Protein AF-A0A2S6TGP7-F1 (afdb_monomer_lite)

Foldseek 3Di:
DPPPPPPDPPPPDPVVVVCVVPVVPPPPDQLVNVVVVCVVQQKQFDAFDDPDPVLVVVLCVVPVDPCLRRDSVSVRVSCVVVVCRCVDDGHTDIDHPD

Sequence (98 aa):
MMAEICNMKDFFSLSECRDLLFHVQEHRFMLPQIEAALKVLKLKFLGFEMRDKSTLRKFRKSHPSRRALTSLDLWHEFELKNPNTFRSMYQFWCKDVS

pLDDT: mean 77.96, std 18.62, range [40.03, 94.88]

Radius of gyration: 16.25 Å; chains: 1; bounding box: 38×38×27 Å

Secondary structure (DSSP, 8-state):
--SSGGGSTT---TTHHHHHHT-TT-----HHHHHHHHHHTTEEEEEE--S-HHHHHHHHHH---GGGGG-HHHHHHHHHH-TTTTSS---EEEEE--

Stru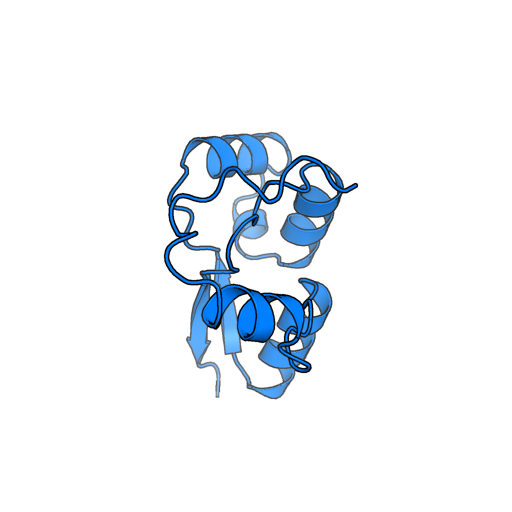cture (mmCIF, N/CA/C/O backbone):
data_AF-A0A2S6TGP7-F1
#
_entry.id   AF-A0A2S6TGP7-F1
#
loop_
_atom_site.group_PDB
_atom_site.id
_atom_site.type_symbol
_atom_site.label_atom_id
_atom_site.label_alt_id
_atom_site.label_comp_id
_atom_site.label_asym_id
_atom_site.label_entity_id
_atom_site.label_seq_id
_atom_site.pdbx_PDB_ins_code
_atom_site.Cartn_x
_atom_site.Cartn_y
_atom_site.Cartn_z
_atom_site.occupancy
_atom_site.B_iso_or_equiv
_atom_site.auth_seq_id
_atom_site.auth_comp_id
_atom_site.auth_asym_id
_atom_site.auth_atom_id
_atom_site.pdbx_PDB_model_num
ATOM 1 N N . MET A 1 1 ? 12.936 -20.289 -9.549 1.00 40.03 1 MET A N 1
ATOM 2 C CA . MET A 1 1 ? 12.600 -19.553 -8.311 1.00 40.03 1 MET A CA 1
ATOM 3 C C . MET A 1 1 ? 13.157 -20.313 -7.103 1.00 40.03 1 MET A C 1
ATOM 5 O O . MET A 1 1 ? 12.380 -20.828 -6.327 1.00 40.03 1 MET A O 1
ATOM 9 N N . MET A 1 2 ? 14.486 -20.466 -6.993 1.00 41.50 2 MET A N 1
ATOM 10 C CA . MET A 1 2 ? 15.174 -21.129 -5.855 1.00 41.50 2 MET A CA 1
ATOM 11 C C . MET A 1 2 ? 16.612 -20.599 -5.650 1.00 41.50 2 MET A C 1
ATOM 13 O O . MET A 1 2 ? 17.438 -21.267 -5.046 1.00 41.50 2 MET A O 1
ATOM 17 N N . ALA A 1 3 ? 16.949 -19.417 -6.182 1.00 45.22 3 ALA A N 1
ATOM 18 C CA . ALA A 1 3 ? 18.333 -18.916 -6.185 1.00 45.22 3 ALA A CA 1
ATOM 19 C C . ALA A 1 3 ? 18.538 -17.599 -5.413 1.00 45.22 3 ALA A C 1
ATOM 21 O O . ALA A 1 3 ? 19.672 -17.176 -5.236 1.00 45.22 3 ALA A O 1
ATOM 22 N N . GLU A 1 4 ? 17.477 -16.949 -4.927 1.00 48.31 4 GLU A N 1
ATOM 23 C CA . GLU A 1 4 ? 17.589 -15.629 -4.275 1.00 48.31 4 GLU A CA 1
ATOM 24 C C . GLU A 1 4 ? 17.380 -15.652 -2.754 1.00 48.31 4 GLU A C 1
ATOM 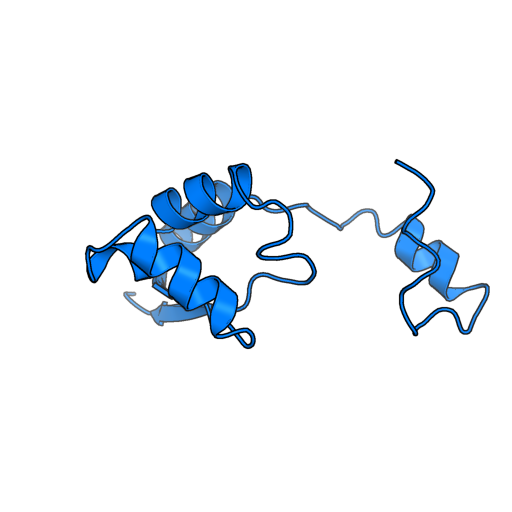26 O O . GLU A 1 4 ? 17.389 -14.600 -2.120 1.00 48.31 4 GLU A O 1
ATOM 31 N N . ILE A 1 5 ? 17.212 -16.829 -2.145 1.00 48.91 5 ILE A N 1
ATOM 32 C CA . ILE A 1 5 ? 16.919 -16.938 -0.704 1.00 48.91 5 ILE A CA 1
ATOM 33 C C . ILE A 1 5 ? 18.197 -16.783 0.144 1.00 48.91 5 ILE A C 1
ATOM 35 O O . ILE A 1 5 ? 18.138 -16.348 1.288 1.00 48.91 5 ILE A O 1
ATOM 39 N N . CYS A 1 6 ? 19.380 -17.032 -0.423 1.00 46.56 6 CYS A N 1
ATOM 40 C CA . CYS A 1 6 ? 20.640 -17.052 0.329 1.00 46.56 6 CYS A CA 1
ATOM 41 C C . CYS A 1 6 ? 21.269 -15.671 0.597 1.00 46.56 6 CYS A C 1
ATOM 43 O O . CYS A 1 6 ? 22.372 -15.617 1.129 1.00 46.56 6 CYS A O 1
ATOM 45 N N . ASN A 1 7 ? 20.623 -14.563 0.209 1.00 47.84 7 ASN A N 1
ATOM 46 C CA . ASN A 1 7 ? 21.247 -13.231 0.236 1.00 47.84 7 ASN A CA 1
ATOM 47 C C . ASN A 1 7 ? 20.648 -12.263 1.274 1.00 47.84 7 ASN A C 1
ATOM 49 O O . ASN A 1 7 ? 20.934 -11.064 1.245 1.00 47.84 7 ASN A O 1
ATOM 53 N N . MET A 1 8 ? 19.812 -12.758 2.190 1.00 51.69 8 MET A N 1
ATOM 54 C CA . MET A 1 8 ? 19.393 -11.993 3.365 1.00 51.69 8 MET A CA 1
ATOM 55 C C . MET A 1 8 ? 20.368 -12.254 4.513 1.00 51.69 8 MET A C 1
ATOM 57 O O . MET A 1 8 ? 20.688 -13.397 4.823 1.00 51.69 8 MET A O 1
ATOM 61 N N . LYS A 1 9 ? 20.852 -11.169 5.123 1.00 49.94 9 LYS A N 1
ATOM 62 C CA . LYS A 1 9 ? 21.893 -11.114 6.164 1.00 49.94 9 LYS A CA 1
ATOM 63 C C . LYS A 1 9 ? 21.559 -11.844 7.482 1.00 49.94 9 LYS A C 1
ATOM 65 O O . LYS A 1 9 ? 22.351 -11.747 8.411 1.00 49.94 9 LYS A O 1
ATOM 70 N N . ASP A 1 10 ? 20.463 -12.596 7.546 1.00 49.34 10 ASP A N 1
ATOM 71 C CA . ASP A 1 10 ? 19.905 -13.169 8.779 1.00 49.34 10 ASP A CA 1
ATOM 72 C C . ASP A 1 10 ? 19.968 -14.708 8.838 1.00 49.34 10 ASP A C 1
ATOM 74 O O . ASP A 1 10 ? 19.262 -15.342 9.613 1.00 49.34 10 ASP A O 1
ATOM 78 N N . PHE A 1 11 ? 20.832 -15.353 8.049 1.00 47.47 11 PHE A N 1
ATOM 79 C CA . PHE A 1 11 ? 21.052 -16.802 8.156 1.00 47.47 11 PHE A CA 1
ATOM 80 C C . PHE A 1 11 ? 22.054 -17.144 9.272 1.00 47.47 11 PHE A C 1
ATOM 82 O O . PHE A 1 11 ? 23.187 -17.544 9.012 1.00 47.47 11 PHE A O 1
ATOM 89 N N . PHE A 1 12 ? 21.634 -16.993 10.529 1.00 44.59 12 PHE A N 1
ATOM 90 C CA . PHE A 1 12 ? 22.397 -17.443 11.700 1.00 44.59 12 PHE A CA 1
ATOM 91 C C . PHE A 1 12 ? 21.538 -18.264 12.680 1.00 44.59 12 PHE A C 1
ATOM 93 O O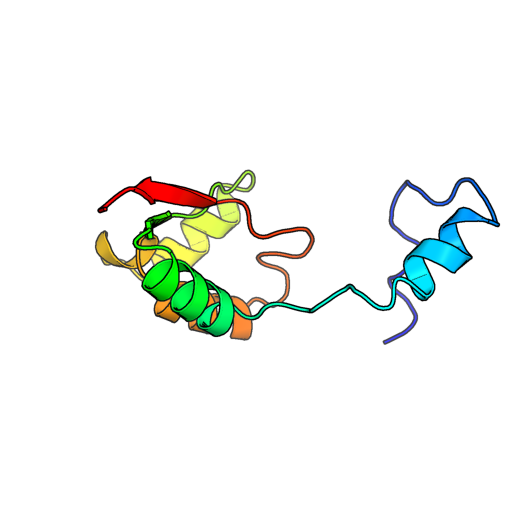 . PHE A 1 12 ? 21.471 -17.967 13.860 1.00 44.59 12 PHE A O 1
ATOM 100 N N . SER A 1 13 ? 20.908 -19.343 12.206 1.00 48.12 13 SER A N 1
ATOM 101 C CA . SER A 1 13 ? 20.815 -20.637 12.914 1.00 48.12 13 SER A CA 1
ATOM 102 C C . SER A 1 13 ? 19.970 -21.633 12.106 1.00 48.12 13 SER A C 1
ATOM 104 O O . SER A 1 13 ? 18.960 -21.286 11.496 1.00 48.12 13 SER A O 1
ATOM 106 N N . LEU A 1 14 ? 20.369 -22.907 12.098 1.00 52.19 14 LEU A N 1
ATOM 107 C CA . LEU A 1 14 ? 19.649 -23.994 11.414 1.00 52.19 14 LEU A CA 1
ATOM 108 C C . LEU A 1 14 ? 18.245 -24.275 11.995 1.00 52.19 14 LEU A C 1
ATOM 110 O O . LEU A 1 14 ? 17.482 -25.013 11.373 1.00 52.19 14 LEU A O 1
ATOM 114 N N . SER A 1 15 ? 17.879 -23.698 13.148 1.00 52.72 15 SER A N 1
ATOM 115 C CA . SER A 1 15 ? 16.536 -23.836 13.729 1.00 52.72 15 SER A CA 1
ATOM 116 C C . SER A 1 15 ? 15.548 -22.787 13.214 1.00 52.72 15 SER A C 1
ATOM 118 O O . SER A 1 15 ? 14.421 -23.146 12.887 1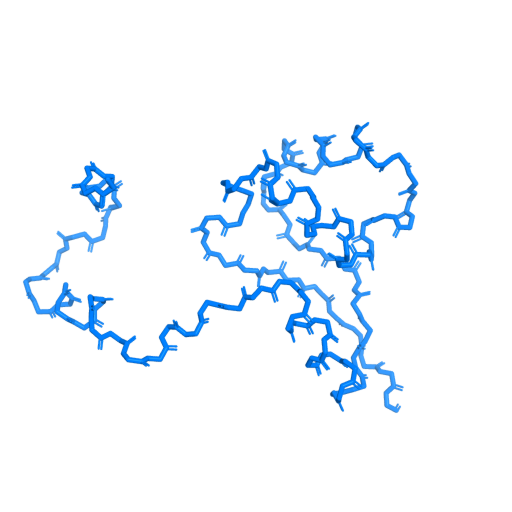.00 52.72 15 SER A O 1
ATOM 120 N N . GLU A 1 16 ? 15.960 -21.525 13.051 1.00 49.19 16 GLU A N 1
ATOM 121 C CA . GLU A 1 16 ? 15.070 -20.451 12.570 1.00 49.19 16 GLU A CA 1
ATOM 122 C C . GLU A 1 16 ? 14.714 -20.598 11.089 1.00 49.19 16 GLU A C 1
ATOM 124 O O . GLU A 1 16 ? 13.621 -20.225 10.671 1.00 49.19 16 GLU A O 1
ATOM 129 N N . CYS A 1 17 ? 15.579 -21.226 10.286 1.00 48.84 17 CYS A N 1
ATOM 130 C CA . CYS A 1 17 ? 15.266 -21.498 8.886 1.00 48.84 17 CYS A CA 1
ATOM 131 C C . CYS A 1 17 ? 14.070 -22.455 8.731 1.00 48.84 17 CYS A C 1
ATOM 133 O O . CYS A 1 17 ? 13.344 -22.373 7.743 1.00 48.84 17 CYS A O 1
ATOM 135 N N . ARG A 1 18 ? 13.831 -23.349 9.701 1.00 48.41 18 ARG A N 1
ATOM 136 C CA . ARG A 1 18 ? 12.669 -24.245 9.684 1.00 48.41 18 ARG A CA 1
ATOM 137 C C . ARG A 1 18 ? 11.386 -23.507 10.078 1.00 48.41 18 ARG A C 1
ATOM 139 O O . ARG A 1 18 ? 10.366 -23.743 9.444 1.00 48.41 18 ARG A O 1
ATOM 146 N N . ASP A 1 19 ? 11.436 -22.578 11.028 1.00 51.41 19 ASP A N 1
ATOM 147 C CA . ASP A 1 19 ? 10.270 -21.754 11.378 1.00 51.41 19 ASP A CA 1
ATOM 148 C C . ASP A 1 19 ? 9.948 -20.700 10.310 1.00 51.41 19 ASP A C 1
ATOM 150 O O . ASP A 1 19 ? 8.776 -20.419 10.078 1.00 51.41 19 ASP A O 1
ATOM 154 N N . LEU A 1 20 ? 10.949 -20.161 9.604 1.00 53.06 20 LEU A N 1
ATOM 155 C CA . LEU A 1 20 ? 10.746 -19.217 8.498 1.00 53.06 20 LEU A CA 1
ATOM 156 C C . LEU A 1 20 ? 10.164 -19.908 7.251 1.00 53.06 20 LEU A C 1
ATOM 158 O O . LEU A 1 20 ? 9.296 -19.362 6.578 1.00 53.06 20 LEU A O 1
ATOM 162 N N . LEU A 1 21 ? 10.624 -21.129 6.948 1.00 54.06 21 LEU A N 1
ATOM 163 C CA . LEU A 1 21 ? 10.132 -21.917 5.809 1.00 54.06 21 LEU A CA 1
ATOM 164 C C . LEU A 1 21 ? 8.758 -22.558 6.067 1.00 54.06 21 LEU A C 1
ATOM 166 O O . LEU A 1 21 ? 8.075 -22.919 5.110 1.00 54.06 21 LEU A O 1
ATOM 170 N N . PHE A 1 22 ? 8.350 -22.699 7.334 1.00 45.91 22 PHE A N 1
ATOM 171 C CA . PHE A 1 22 ? 7.099 -23.349 7.735 1.00 45.91 22 PHE A CA 1
ATOM 172 C C . PHE A 1 22 ? 6.232 -22.508 8.685 1.00 45.91 22 PHE A C 1
ATOM 174 O O . PHE A 1 22 ? 5.430 -23.072 9.434 1.00 45.91 22 PHE A O 1
ATOM 181 N N . HIS A 1 23 ? 6.297 -21.172 8.635 1.00 50.47 23 HIS A N 1
ATOM 182 C CA . HIS A 1 23 ? 5.239 -20.361 9.241 1.00 50.47 23 HIS A CA 1
ATOM 183 C C . HIS A 1 23 ? 3.970 -20.493 8.389 1.00 50.47 23 HIS A C 1
ATOM 185 O O . HIS A 1 23 ? 3.719 -19.735 7.455 1.00 50.47 23 HIS A O 1
ATOM 191 N N . VAL A 1 24 ? 3.143 -21.476 8.758 1.00 49.56 24 VAL A N 1
ATOM 192 C CA . VAL A 1 24 ? 1.798 -21.806 8.237 1.00 49.56 24 VAL A CA 1
ATOM 193 C C . VAL A 1 24 ? 0.828 -20.602 8.202 1.00 49.56 24 VAL A C 1
ATOM 195 O O . VAL A 1 24 ? -0.276 -20.711 7.677 1.00 49.56 24 VAL A O 1
ATOM 198 N N . GLN A 1 25 ? 1.241 -19.433 8.698 1.00 48.75 25 GLN A N 1
ATOM 199 C CA . GLN A 1 25 ? 0.475 -18.188 8.730 1.00 48.75 25 GLN A CA 1
ATOM 200 C C . GLN A 1 25 ? 1.101 -17.006 7.971 1.00 48.75 25 GLN A C 1
ATOM 202 O O . GLN A 1 25 ? 0.635 -15.880 8.146 1.00 48.75 25 GLN A O 1
ATOM 207 N N . GLU A 1 26 ? 2.081 -17.201 7.078 1.00 52.56 26 GLU A N 1
ATOM 208 C CA . GLU A 1 26 ? 2.375 -16.165 6.072 1.00 52.56 26 GLU A CA 1
ATOM 209 C C . GLU A 1 26 ? 1.228 -16.082 5.048 1.00 52.56 26 GLU A C 1
ATOM 211 O O . GLU A 1 26 ? 1.315 -16.525 3.900 1.00 52.56 26 GLU A O 1
ATOM 216 N N . HIS A 1 27 ? 0.106 -15.496 5.463 1.00 58.97 27 HIS A N 1
ATOM 217 C CA . HIS A 1 27 ? -0.909 -15.036 4.535 1.00 58.97 27 HIS A CA 1
ATOM 218 C C . HIS A 1 27 ? -0.293 -13.910 3.709 1.00 58.97 27 HIS A C 1
ATOM 220 O O . HIS A 1 27 ? -0.116 -12.788 4.184 1.00 58.97 27 HIS A O 1
ATOM 226 N N . ARG A 1 28 ? 0.047 -14.212 2.454 1.00 65.12 28 ARG A N 1
ATOM 227 C CA . ARG A 1 28 ? 0.398 -13.187 1.471 1.00 65.12 28 ARG A CA 1
ATOM 228 C C . ARG A 1 28 ? -0.840 -12.348 1.195 1.00 65.12 28 ARG A C 1
ATOM 230 O O . ARG A 1 28 ? -1.683 -12.724 0.384 1.00 65.12 28 ARG A O 1
ATOM 237 N N . PHE A 1 29 ? -0.952 -11.235 1.908 1.00 69.88 29 PHE A N 1
ATOM 238 C CA . PHE A 1 29 ? -1.972 -10.238 1.643 1.00 69.88 29 PHE A CA 1
ATOM 239 C C . PHE A 1 29 ? -1.680 -9.563 0.310 1.00 69.88 29 PHE A C 1
ATOM 241 O O . PHE A 1 29 ? -0.572 -9.091 0.077 1.00 69.88 29 PHE A O 1
ATOM 248 N N . MET A 1 30 ? -2.691 -9.479 -0.544 1.00 83.50 30 MET A N 1
ATOM 249 C CA . MET A 1 30 ? -2.690 -8.538 -1.654 1.00 83.50 30 MET A CA 1
ATOM 250 C C . MET A 1 30 ? -3.329 -7.221 -1.212 1.00 83.50 30 MET A C 1
ATOM 252 O O . MET A 1 30 ? -4.228 -7.201 -0.366 1.00 83.50 30 MET A O 1
ATOM 256 N N . LEU A 1 31 ? -2.932 -6.118 -1.842 1.00 90.06 31 LEU A N 1
ATOM 257 C CA . LEU A 1 31 ? -3.493 -4.790 -1.580 1.00 90.06 31 LEU A CA 1
ATOM 258 C C . LEU A 1 31 ? -5.040 -4.721 -1.601 1.00 90.06 31 LEU A C 1
ATOM 260 O O . LEU A 1 31 ? -5.590 -4.064 -0.715 1.00 90.06 31 LEU A O 1
ATOM 264 N N . PRO A 1 32 ? -5.768 -5.445 -2.480 1.00 89.75 32 PRO A N 1
ATOM 265 C CA . PRO A 1 32 ? -7.233 -5.515 -2.409 1.00 89.75 32 PRO A CA 1
ATOM 266 C C . PRO A 1 32 ? -7.778 -6.135 -1.110 1.00 89.75 32 PRO A C 1
ATOM 268 O O . PRO A 1 32 ? -8.818 -5.720 -0.605 1.00 89.75 32 PRO A O 1
ATOM 271 N N . GLN A 1 33 ? -7.076 -7.112 -0.525 1.00 89.62 33 GLN A N 1
ATOM 272 C CA . GLN A 1 33 ? -7.479 -7.720 0.750 1.00 89.62 33 GLN A CA 1
ATOM 273 C C . GLN A 1 33 ? -7.265 -6.749 1.916 1.00 89.62 33 GLN A C 1
ATOM 275 O O . GLN A 1 33 ? -8.096 -6.679 2.820 1.00 89.62 33 GLN A O 1
ATOM 280 N N . ILE A 1 34 ? -6.186 -5.958 1.869 1.00 91.31 34 ILE A N 1
ATOM 281 C CA . ILE A 1 34 ? -5.951 -4.869 2.827 1.00 91.31 34 ILE A CA 1
ATOM 282 C C . ILE A 1 34 ? -7.059 -3.821 2.701 1.00 91.31 34 ILE A C 1
ATOM 284 O O . ILE A 1 34 ? -7.604 -3.381 3.709 1.00 91.31 34 ILE A O 1
ATOM 288 N N . GLU A 1 35 ? -7.445 -3.456 1.478 1.00 92.69 35 GLU A N 1
ATOM 289 C CA . GLU A 1 35 ? -8.531 -2.503 1.245 1.00 92.69 35 GLU A CA 1
ATOM 290 C C . GLU A 1 35 ? -9.862 -2.986 1.851 1.00 92.69 35 GLU A C 1
ATOM 292 O O . GLU A 1 35 ? -10.548 -2.225 2.539 1.00 92.69 35 GLU A O 1
ATOM 297 N N . ALA A 1 36 ? -10.199 -4.266 1.663 1.00 91.94 36 ALA A N 1
ATOM 298 C CA . ALA A 1 36 ? -11.379 -4.881 2.265 1.00 91.94 36 ALA A CA 1
ATOM 299 C C . ALA A 1 36 ? -11.321 -4.875 3.804 1.00 91.94 36 ALA A C 1
ATOM 301 O O . ALA A 1 36 ? -12.302 -4.513 4.454 1.00 91.94 36 ALA A O 1
ATOM 302 N N . ALA A 1 37 ? -10.170 -5.211 4.393 1.00 91.69 37 ALA A N 1
ATOM 303 C CA . ALA A 1 37 ? -9.986 -5.193 5.843 1.00 91.69 37 ALA A CA 1
ATOM 304 C C . ALA A 1 37 ? -10.150 -3.780 6.429 1.00 91.69 37 ALA A C 1
ATOM 306 O O . ALA A 1 37 ? -10.848 -3.600 7.425 1.00 91.69 37 ALA A O 1
ATOM 307 N N . LEU A 1 38 ? -9.577 -2.760 5.781 1.00 93.00 38 LEU A N 1
ATOM 308 C CA . LEU A 1 38 ? -9.713 -1.365 6.210 1.00 93.00 38 LEU A CA 1
ATOM 309 C C . LEU A 1 38 ? -11.172 -0.890 6.182 1.00 93.00 38 LEU A C 1
ATOM 311 O O . LEU A 1 38 ? -11.595 -0.181 7.094 1.00 93.00 38 LEU A O 1
ATOM 315 N N . LYS A 1 39 ? -11.961 -1.320 5.185 1.00 92.12 39 LYS A N 1
ATOM 316 C CA . LYS A 1 39 ? -13.403 -1.023 5.108 1.00 92.12 39 LYS A CA 1
ATOM 317 C C . LYS A 1 39 ? -14.167 -1.614 6.297 1.00 92.12 39 LYS A C 1
ATOM 319 O O . LYS A 1 39 ? -14.965 -0.908 6.906 1.00 92.12 39 LYS A O 1
ATOM 324 N N . VAL A 1 40 ? -13.896 -2.873 6.653 1.00 94.44 40 VAL A N 1
ATOM 325 C CA . VAL A 1 40 ? -14.526 -3.545 7.809 1.00 94.44 40 VAL A CA 1
ATOM 326 C C . VAL A 1 40 ? -14.147 -2.862 9.125 1.00 94.44 40 VAL A C 1
ATOM 328 O O . VAL A 1 40 ? -15.002 -2.664 9.985 1.00 94.44 40 VAL A O 1
ATOM 331 N N . LEU A 1 41 ? -12.884 -2.455 9.261 1.00 93.00 41 LEU A N 1
ATOM 332 C CA . LEU A 1 41 ? -12.352 -1.807 10.461 1.00 93.00 41 LEU A CA 1
ATOM 333 C C . LEU A 1 41 ? -12.672 -0.306 10.558 1.00 93.00 41 LEU A C 1
ATOM 335 O O . LEU A 1 41 ? -12.224 0.330 11.505 1.00 93.00 41 LEU A O 1
ATOM 339 N N . LYS A 1 42 ? -13.413 0.270 9.597 1.00 93.00 42 LYS A N 1
ATOM 340 C CA . LYS A 1 42 ? -13.681 1.720 9.506 1.00 93.00 42 LYS A CA 1
ATOM 341 C C . LYS A 1 42 ? -12.399 2.562 9.565 1.00 93.00 42 LYS A C 1
ATOM 343 O O . LYS A 1 42 ? -12.322 3.590 10.232 1.00 93.00 42 LYS A O 1
ATOM 348 N N . LEU A 1 43 ? -11.383 2.134 8.821 1.00 94.25 43 LEU A N 1
ATOM 349 C CA . LEU A 1 43 ? -10.109 2.831 8.700 1.00 94.25 43 LEU A CA 1
ATOM 350 C C . LEU A 1 43 ? -9.970 3.456 7.313 1.00 94.25 43 LEU A C 1
ATOM 352 O O . LEU A 1 43 ? -10.179 2.816 6.283 1.00 94.25 43 LEU A O 1
ATOM 356 N N . LYS A 1 44 ? -9.547 4.719 7.275 1.00 93.56 44 LYS A N 1
ATOM 357 C CA . LYS A 1 44 ? -9.204 5.416 6.036 1.00 93.56 44 LYS A CA 1
ATOM 358 C C . LYS A 1 44 ? -7.709 5.321 5.770 1.00 93.56 44 LYS A C 1
ATOM 360 O O . LYS A 1 44 ? -6.905 5.828 6.548 1.00 93.56 44 LYS A O 1
ATOM 365 N N . PHE A 1 45 ? -7.341 4.748 4.631 1.00 94.88 45 PHE A N 1
ATOM 366 C CA . PHE A 1 45 ? -5.961 4.727 4.152 1.00 94.88 45 PHE A CA 1
ATOM 367 C C . PHE A 1 45 ? -5.447 6.143 3.827 1.00 94.88 45 PHE A C 1
ATOM 369 O O . PHE A 1 45 ? -6.129 6.923 3.156 1.00 94.88 45 PHE A O 1
ATOM 376 N N . LEU A 1 46 ? -4.238 6.475 4.290 1.00 93.25 46 LEU A N 1
ATOM 377 C CA . LEU A 1 46 ? -3.593 7.778 4.069 1.00 93.25 46 LEU A CA 1
ATOM 378 C C . LEU A 1 46 ? -2.372 7.713 3.139 1.00 93.25 46 LEU A C 1
ATOM 380 O O . LEU A 1 46 ? -1.931 8.752 2.647 1.00 93.25 46 LEU A O 1
ATOM 384 N N . GLY A 1 47 ? -1.838 6.521 2.882 1.00 93.12 47 GLY A N 1
ATOM 385 C CA . GLY A 1 47 ? -0.663 6.320 2.036 1.00 93.12 47 GLY A CA 1
ATOM 386 C C . GLY A 1 47 ? 0.387 5.418 2.677 1.00 93.12 47 GLY A C 1
ATOM 387 O O . GLY A 1 47 ? 0.418 5.236 3.896 1.00 93.12 47 GLY A O 1
ATOM 388 N N . PHE A 1 48 ? 1.270 4.878 1.837 1.00 93.75 48 PHE A N 1
ATOM 389 C CA . PHE A 1 48 ? 2.411 4.082 2.282 1.00 93.75 48 PHE A CA 1
ATOM 390 C C . PHE A 1 48 ? 3.516 4.944 2.889 1.00 93.75 48 PHE A C 1
ATOM 392 O O . PHE A 1 48 ? 3.866 6.009 2.373 1.00 93.75 48 PHE A O 1
ATOM 399 N N . GLU A 1 49 ? 4.117 4.422 3.950 1.00 90.88 49 GLU A N 1
ATOM 400 C CA . GLU A 1 49 ? 5.403 4.865 4.451 1.00 90.88 49 GLU A CA 1
ATOM 401 C C . GLU A 1 49 ? 6.512 4.211 3.621 1.00 90.88 49 GLU A C 1
ATOM 403 O O . GLU A 1 49 ? 6.824 3.029 3.753 1.00 90.88 49 GLU A O 1
ATOM 408 N N . MET A 1 50 ? 7.114 4.999 2.732 1.00 87.00 50 MET A N 1
ATOM 409 C CA . MET A 1 50 ? 8.158 4.522 1.829 1.00 87.00 50 MET A CA 1
ATOM 410 C C . MET A 1 50 ? 9.517 5.042 2.283 1.00 87.00 50 MET A C 1
ATOM 412 O O . MET A 1 50 ? 9.806 6.233 2.148 1.00 87.00 50 MET A O 1
ATOM 416 N N . ARG A 1 51 ? 10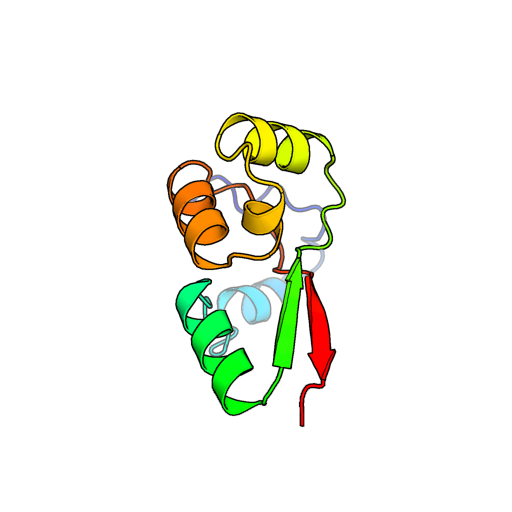.386 4.140 2.758 1.00 81.81 51 ARG A N 1
ATOM 417 C CA . ARG A 1 51 ? 11.793 4.478 3.047 1.00 81.81 51 ARG A CA 1
ATOM 418 C C . ARG A 1 51 ? 12.547 4.843 1.767 1.00 81.81 51 ARG A C 1
ATOM 420 O O . ARG A 1 51 ? 13.352 5.772 1.757 1.00 81.81 51 ARG A O 1
ATOM 427 N N . ASP A 1 52 ? 12.256 4.141 0.669 1.00 84.19 52 ASP A N 1
ATOM 428 C CA . ASP A 1 52 ? 12.850 4.422 -0.635 1.00 84.19 52 ASP A CA 1
ATOM 429 C C . ASP A 1 52 ? 12.096 5.532 -1.389 1.00 84.19 52 ASP A C 1
ATOM 431 O O . ASP A 1 52 ? 11.027 5.337 -1.977 1.00 84.19 52 ASP A O 1
ATOM 435 N N . LYS A 1 53 ? 12.723 6.710 -1.454 1.00 86.25 53 LYS A N 1
ATOM 436 C CA . LYS A 1 53 ? 12.223 7.862 -2.220 1.00 86.25 53 LYS A CA 1
ATOM 437 C C . LYS A 1 53 ? 12.199 7.609 -3.734 1.00 86.25 53 LYS A C 1
ATOM 439 O O . LYS A 1 53 ? 11.463 8.292 -4.451 1.00 86.25 53 LYS A O 1
ATOM 444 N N . SER A 1 54 ? 12.995 6.666 -4.246 1.00 89.38 54 SER A N 1
ATOM 445 C CA . SER A 1 54 ? 13.036 6.339 -5.675 1.00 89.38 54 SER A CA 1
ATOM 446 C C . SER A 1 54 ? 11.722 5.709 -6.135 1.00 89.38 54 SER A C 1
ATOM 448 O O . SER A 1 54 ? 11.172 6.106 -7.166 1.00 89.38 54 SER A O 1
ATOM 450 N N . THR A 1 55 ? 11.171 4.811 -5.322 1.00 89.38 55 THR A N 1
ATOM 451 C CA . THR A 1 55 ? 9.896 4.144 -5.579 1.00 89.38 55 THR A CA 1
ATOM 452 C C . THR A 1 55 ? 8.739 5.139 -5.577 1.00 89.38 55 THR A C 1
ATOM 454 O O . THR A 1 55 ? 7.947 5.162 -6.519 1.00 89.38 55 THR A O 1
ATOM 457 N N . LEU A 1 56 ? 8.709 6.066 -4.613 1.00 89.50 56 LEU A N 1
ATOM 458 C CA . LEU A 1 56 ? 7.704 7.133 -4.583 1.00 89.50 56 LEU A CA 1
ATOM 459 C C . LEU A 1 56 ? 7.764 8.027 -5.835 1.00 89.50 56 LEU A C 1
ATOM 461 O O . LEU A 1 56 ? 6.730 8.425 -6.373 1.00 89.50 56 LEU A O 1
ATOM 465 N N . ARG A 1 57 ? 8.969 8.335 -6.333 1.00 90.38 57 ARG A N 1
ATOM 466 C CA . ARG A 1 57 ? 9.151 9.108 -7.571 1.00 90.38 57 ARG A CA 1
ATOM 467 C C . ARG A 1 57 ? 8.656 8.342 -8.800 1.00 90.38 57 ARG A C 1
ATOM 469 O O . ARG A 1 57 ? 7.991 8.940 -9.642 1.00 90.38 57 ARG A O 1
ATOM 476 N N . LYS A 1 58 ? 8.957 7.043 -8.902 1.00 91.62 58 LYS A N 1
ATOM 477 C CA . LYS A 1 58 ? 8.466 6.178 -9.990 1.00 91.62 58 LYS A CA 1
ATOM 478 C C . LYS A 1 58 ? 6.939 6.115 -9.993 1.00 91.62 58 LYS A C 1
ATOM 480 O O . LYS A 1 58 ? 6.339 6.342 -11.038 1.00 91.62 58 LYS A O 1
ATOM 485 N N . PHE A 1 59 ? 6.334 5.919 -8.822 1.00 92.62 59 PHE A N 1
ATOM 486 C CA . PHE A 1 59 ? 4.883 5.902 -8.666 1.00 92.62 59 PHE A CA 1
ATOM 487 C C . PHE A 1 59 ? 4.241 7.226 -9.096 1.00 92.62 59 PHE A C 1
ATOM 489 O O . PHE A 1 59 ? 3.304 7.239 -9.884 1.00 92.62 59 PHE A O 1
ATOM 496 N N . ARG A 1 60 ? 4.776 8.368 -8.642 1.00 90.69 60 ARG A N 1
ATOM 497 C CA . ARG A 1 60 ? 4.267 9.693 -9.046 1.00 90.69 60 ARG A CA 1
ATOM 498 C C . ARG A 1 60 ? 4.418 9.964 -10.542 1.00 90.69 60 ARG A C 1
ATOM 500 O O . ARG A 1 60 ? 3.615 10.699 -11.104 1.00 90.69 60 ARG A O 1
ATOM 507 N N . LYS A 1 61 ? 5.440 9.392 -11.187 1.00 90.25 61 LYS A N 1
ATOM 508 C CA . LYS A 1 61 ? 5.635 9.517 -12.636 1.00 90.25 61 LYS A CA 1
ATOM 509 C C . LYS A 1 61 ? 4.581 8.725 -13.418 1.00 90.25 61 LYS A C 1
ATOM 511 O O . LYS A 1 61 ? 4.141 9.203 -14.456 1.00 90.25 61 LYS A O 1
ATOM 516 N N . SER A 1 62 ? 4.181 7.546 -12.935 1.00 90.00 62 SER A N 1
ATOM 517 C CA . SER A 1 62 ? 3.117 6.744 -13.559 1.00 90.00 62 SER A CA 1
ATOM 518 C C . SER A 1 62 ? 1.711 7.235 -13.204 1.00 90.00 62 SER A C 1
ATOM 520 O O . SER A 1 62 ? 0.803 7.116 -14.016 1.00 90.00 62 SER A O 1
ATOM 522 N N . HIS A 1 63 ? 1.536 7.816 -12.014 1.00 89.75 63 HIS A N 1
ATOM 523 C CA . HIS A 1 63 ? 0.257 8.297 -11.494 1.00 89.75 63 HIS A CA 1
ATOM 524 C C . HIS A 1 63 ? 0.403 9.740 -10.973 1.00 89.75 63 HIS A C 1
ATOM 526 O O . HIS A 1 63 ? 0.633 9.953 -9.779 1.00 89.75 63 HIS A O 1
ATOM 532 N N . PRO A 1 64 ? 0.275 10.758 -11.846 1.00 85.31 64 PRO A N 1
ATOM 533 C CA . PRO A 1 64 ? 0.561 12.153 -11.493 1.00 85.31 64 PRO A CA 1
ATOM 534 C C . PRO A 1 64 ? -0.482 12.785 -10.558 1.00 85.31 64 PRO A C 1
ATOM 536 O O . PRO A 1 64 ? -0.223 13.820 -9.943 1.00 85.31 64 PRO A O 1
ATOM 539 N N . SER A 1 65 ? -1.664 12.178 -10.421 1.00 89.50 65 SER A N 1
ATOM 540 C CA . SER A 1 65 ? -2.705 12.676 -9.521 1.00 89.50 65 SER A CA 1
ATOM 541 C C . SER A 1 65 ? -2.255 12.601 -8.063 1.00 89.50 65 SER A C 1
ATOM 543 O O . SER A 1 65 ? -1.867 11.546 -7.567 1.00 89.50 65 SER A O 1
ATOM 545 N N . ARG A 1 66 ? -2.398 13.701 -7.313 1.00 78.69 66 ARG A N 1
ATOM 546 C CA . ARG A 1 66 ? -2.081 13.726 -5.873 1.00 78.69 66 ARG A CA 1
ATOM 547 C C . ARG A 1 66 ? -2.922 12.726 -5.068 1.00 78.69 66 ARG A C 1
ATOM 549 O O . ARG A 1 66 ? -2.444 12.209 -4.063 1.00 78.69 66 ARG A O 1
ATOM 556 N N . ARG A 1 67 ? -4.142 12.425 -5.530 1.00 85.81 67 ARG A N 1
ATOM 557 C CA . ARG A 1 67 ? -5.032 11.422 -4.917 1.00 85.81 67 ARG A CA 1
ATOM 558 C C . ARG A 1 67 ? -4.582 9.983 -5.184 1.00 85.81 67 ARG A C 1
ATOM 560 O O . ARG A 1 67 ? -5.058 9.076 -4.511 1.00 85.81 67 ARG A O 1
ATOM 567 N N . ALA A 1 68 ? -3.649 9.764 -6.113 1.00 87.19 68 ALA A N 1
ATOM 568 C CA . ALA A 1 68 ? -3.150 8.427 -6.407 1.00 87.19 68 ALA A CA 1
ATOM 569 C C . ALA A 1 68 ? -2.378 7.816 -5.233 1.00 87.19 68 ALA A C 1
ATOM 571 O O . ALA A 1 68 ? -2.451 6.616 -5.012 1.00 87.19 68 ALA A O 1
ATOM 572 N N . LEU A 1 69 ? -1.698 8.642 -4.429 1.00 89.44 69 LEU A N 1
ATOM 573 C CA . LEU A 1 69 ? -0.948 8.167 -3.261 1.00 89.44 69 LEU A CA 1
ATOM 574 C C . LEU A 1 69 ? -1.842 7.523 -2.194 1.00 89.44 69 LEU A C 1
ATOM 576 O O . LEU A 1 69 ? -1.363 6.686 -1.434 1.00 89.44 69 LEU A O 1
ATOM 580 N N . THR A 1 70 ? -3.119 7.905 -2.158 1.00 92.44 70 THR A N 1
ATOM 581 C CA . THR A 1 70 ? -4.134 7.403 -1.224 1.00 92.44 70 THR A CA 1
ATOM 582 C C . THR A 1 70 ? -5.033 6.324 -1.837 1.00 92.44 70 THR A C 1
ATOM 584 O O . THR A 1 70 ? -6.035 5.968 -1.230 1.00 92.44 70 THR A O 1
ATOM 587 N N . SER A 1 71 ? -4.735 5.829 -3.041 1.00 93.62 71 SER A N 1
ATOM 588 C CA . SER A 1 71 ? -5.526 4.786 -3.705 1.00 93.62 71 SER A CA 1
ATOM 589 C C . SER A 1 71 ? -4.773 3.462 -3.671 1.00 93.62 71 SER A C 1
ATOM 591 O O . SER A 1 71 ? -3.726 3.331 -4.304 1.00 93.62 71 SER A O 1
ATOM 593 N N . LEU A 1 72 ? -5.305 2.485 -2.929 1.00 93.12 72 LEU A N 1
ATOM 594 C CA . LEU A 1 72 ? -4.729 1.140 -2.863 1.00 93.12 72 LEU A CA 1
ATOM 595 C C . LEU A 1 72 ? -4.783 0.425 -4.221 1.00 93.12 72 LEU A C 1
ATOM 597 O O . LEU A 1 72 ? -3.829 -0.270 -4.556 1.00 93.12 72 LEU A O 1
ATOM 601 N N . ASP A 1 73 ? -5.811 0.675 -5.036 1.00 92.12 73 ASP A N 1
ATOM 602 C CA . ASP A 1 73 ? -5.935 0.104 -6.385 1.00 92.12 73 ASP A CA 1
ATOM 603 C C . ASP A 1 73 ? -4.782 0.529 -7.300 1.00 92.12 73 ASP A C 1
ATOM 605 O O . ASP A 1 73 ? -4.139 -0.303 -7.937 1.00 92.12 73 ASP A O 1
ATOM 609 N N . LEU A 1 74 ? -4.439 1.821 -7.307 1.00 93.50 74 LEU A N 1
ATOM 610 C CA . LEU A 1 74 ? -3.329 2.326 -8.122 1.00 93.50 74 LEU A CA 1
ATOM 611 C C . LEU A 1 74 ? -1.971 1.818 -7.623 1.00 93.50 74 LEU A C 1
ATOM 613 O O . LEU A 1 74 ? -1.053 1.600 -8.418 1.00 93.50 74 LEU A O 1
ATOM 617 N N . TRP A 1 75 ? -1.830 1.609 -6.312 1.00 93.62 75 TRP A N 1
ATOM 618 C CA . TRP A 1 75 ? -0.662 0.932 -5.748 1.00 93.62 75 TRP A CA 1
ATOM 619 C C . TRP A 1 75 ? -0.597 -0.538 -6.155 1.00 93.62 75 TRP A C 1
ATOM 621 O O . TRP A 1 75 ? 0.497 -1.014 -6.452 1.00 93.62 75 TRP A O 1
ATOM 631 N N . HIS A 1 76 ? -1.735 -1.224 -6.249 1.00 93.12 76 HIS A N 1
ATOM 632 C CA . HIS A 1 76 ? -1.804 -2.604 -6.716 1.00 93.12 76 HIS A CA 1
ATOM 633 C C . HIS A 1 76 ? -1.400 -2.725 -8.184 1.00 93.12 76 HIS A C 1
ATOM 635 O O . HIS A 1 76 ? -0.518 -3.513 -8.518 1.00 93.12 76 HIS A O 1
ATOM 641 N N . GLU A 1 77 ? -1.934 -1.872 -9.057 1.00 92.44 77 GLU A N 1
ATOM 642 C CA . GLU A 1 77 ? -1.515 -1.825 -10.461 1.00 92.44 77 GLU A CA 1
ATOM 643 C C . GLU A 1 77 ? -0.017 -1.524 -10.620 1.00 92.44 77 GLU A C 1
ATOM 645 O O . GLU A 1 77 ? 0.657 -2.075 -11.498 1.00 92.44 77 GLU A O 1
ATOM 650 N N . PHE A 1 78 ? 0.521 -0.640 -9.777 1.00 92.94 78 PHE A N 1
ATOM 651 C CA . PHE A 1 78 ? 1.945 -0.324 -9.773 1.00 92.94 78 PHE A CA 1
ATOM 652 C C . PHE A 1 78 ? 2.796 -1.508 -9.303 1.00 92.94 78 PHE A C 1
ATOM 654 O O . PHE A 1 78 ? 3.828 -1.788 -9.917 1.00 92.94 78 PHE A O 1
ATOM 661 N N . GLU A 1 79 ? 2.369 -2.200 -8.247 1.00 91.69 79 GLU A N 1
ATOM 662 C CA . GLU A 1 79 ? 3.030 -3.379 -7.687 1.00 91.69 79 GLU A CA 1
ATOM 663 C C . GLU A 1 79 ? 3.068 -4.538 -8.687 1.00 91.69 79 GLU A C 1
ATOM 665 O O . GLU A 1 79 ? 4.125 -5.136 -8.869 1.00 91.69 79 GLU A O 1
ATOM 670 N N . LEU A 1 80 ? 1.979 -4.790 -9.422 1.00 90.25 80 LEU A N 1
ATOM 671 C CA . LEU A 1 80 ? 1.945 -5.814 -10.475 1.00 90.25 80 LEU A CA 1
ATOM 672 C C . LEU A 1 80 ? 3.020 -5.581 -11.551 1.00 90.25 80 LEU A C 1
ATOM 674 O O . LEU A 1 80 ? 3.591 -6.531 -12.083 1.00 90.25 80 LEU A O 1
ATOM 678 N N . LYS A 1 81 ? 3.333 -4.314 -11.853 1.00 91.50 81 LYS A N 1
ATOM 679 C CA . LYS A 1 81 ? 4.392 -3.924 -12.805 1.00 91.50 81 LYS A CA 1
ATOM 680 C C . LYS A 1 81 ? 5.780 -3.836 -12.161 1.00 91.50 81 LYS A C 1
ATOM 682 O O . LYS A 1 81 ? 6.787 -3.831 -12.863 1.00 91.50 81 LYS A O 1
ATOM 687 N N . ASN A 1 82 ? 5.843 -3.730 -10.837 1.00 89.19 82 ASN A N 1
ATOM 688 C CA . ASN A 1 82 ? 7.060 -3.551 -10.053 1.00 89.19 82 ASN A CA 1
ATOM 689 C C . ASN A 1 82 ? 7.002 -4.489 -8.832 1.00 89.19 82 ASN A C 1
ATOM 691 O O . ASN A 1 82 ? 6.848 -4.007 -7.707 1.00 89.19 82 ASN A O 1
ATOM 695 N N . PRO A 1 83 ? 7.153 -5.815 -9.012 1.00 85.69 83 PRO A N 1
ATOM 696 C CA . PRO A 1 83 ? 6.933 -6.800 -7.943 1.00 85.69 83 PRO A CA 1
ATOM 697 C C . PRO A 1 83 ? 7.883 -6.626 -6.747 1.00 85.69 83 PRO A C 1
ATOM 699 O O . PRO A 1 83 ? 7.622 -7.097 -5.648 1.00 85.69 83 PRO A O 1
ATOM 702 N N . ASN A 1 84 ? 8.978 -5.888 -6.940 1.00 84.44 84 ASN A N 1
ATOM 703 C CA . ASN A 1 84 ? 9.944 -5.562 -5.899 1.00 84.44 84 ASN A CA 1
ATOM 704 C C . ASN A 1 84 ? 9.598 -4.294 -5.085 1.00 84.44 84 ASN A C 1
ATOM 706 O O . ASN A 1 84 ? 10.424 -3.839 -4.295 1.00 84.44 84 ASN A O 1
ATOM 710 N N . THR A 1 85 ? 8.418 -3.698 -5.278 1.00 86.31 85 THR A N 1
ATOM 711 C CA . THR A 1 85 ? 8.005 -2.454 -4.594 1.00 86.31 85 THR A CA 1
ATOM 712 C C . THR A 1 85 ? 7.897 -2.644 -3.082 1.00 86.31 85 THR A C 1
ATOM 714 O O . THR A 1 85 ? 8.388 -1.810 -2.324 1.00 86.31 85 THR A O 1
ATOM 717 N N . PHE A 1 86 ? 7.312 -3.761 -2.648 1.00 84.44 86 PHE A N 1
ATOM 718 C CA . PHE A 1 86 ? 7.067 -4.079 -1.241 1.00 84.44 86 PHE A CA 1
ATOM 719 C C . PHE A 1 86 ? 7.733 -5.409 -0.851 1.00 84.44 86 PHE A C 1
ATOM 721 O O . PHE A 1 86 ? 7.107 -6.259 -0.233 1.00 84.44 86 PHE A O 1
ATOM 728 N N . ARG A 1 87 ? 9.017 -5.611 -1.209 1.00 73.50 87 ARG A N 1
ATOM 729 C CA . ARG A 1 87 ? 9.751 -6.879 -0.945 1.00 73.50 87 ARG A CA 1
ATOM 730 C C . ARG A 1 87 ? 9.779 -7.314 0.522 1.00 73.50 87 ARG A C 1
ATOM 732 O O . ARG A 1 87 ? 10.090 -8.469 0.782 1.00 73.50 87 ARG A O 1
ATOM 739 N N . SER A 1 88 ? 9.555 -6.394 1.455 1.00 74.81 88 SER A N 1
ATOM 740 C CA . SER A 1 88 ? 9.484 -6.693 2.883 1.00 74.81 88 SER A CA 1
ATOM 741 C C . SER A 1 88 ? 8.033 -6.723 3.361 1.00 74.81 88 SER A C 1
ATOM 743 O O . SER A 1 88 ? 7.408 -7.774 3.373 1.00 74.81 88 SER A O 1
ATOM 745 N N . MET A 1 89 ? 7.496 -5.568 3.751 1.00 82.62 89 MET A N 1
ATOM 746 C CA . MET A 1 89 ? 6.173 -5.426 4.353 1.00 82.62 89 MET A CA 1
ATOM 747 C C . MET A 1 89 ? 5.484 -4.150 3.883 1.00 82.62 89 MET A C 1
ATOM 749 O O . MET A 1 89 ? 6.132 -3.120 3.663 1.00 82.62 89 MET A O 1
ATOM 753 N N . TYR A 1 90 ? 4.155 -4.195 3.836 1.00 89.44 90 TYR A N 1
ATOM 754 C CA . TYR A 1 90 ? 3.317 -3.011 3.696 1.00 89.44 90 TYR A CA 1
ATOM 755 C C . TYR A 1 90 ? 3.356 -2.181 4.987 1.00 89.44 90 TYR A C 1
ATOM 757 O O . TYR A 1 90 ? 2.760 -2.551 5.993 1.00 89.44 90 TYR A O 1
ATOM 765 N N . GLN A 1 91 ? 4.045 -1.041 4.955 1.00 90.38 91 GLN A N 1
ATOM 766 C CA . GLN A 1 91 ? 4.028 -0.037 6.025 1.00 90.38 91 GLN A CA 1
ATOM 767 C C . GLN A 1 91 ? 3.195 1.152 5.554 1.00 90.38 91 GLN A C 1
ATOM 769 O O . GLN A 1 91 ? 3.521 1.763 4.538 1.00 90.38 91 GLN A O 1
A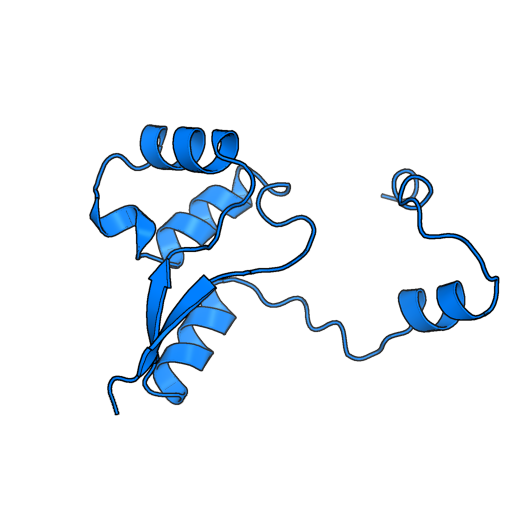TOM 774 N N . PHE A 1 92 ? 2.102 1.471 6.243 1.00 93.94 92 PHE A N 1
ATOM 775 C CA . PHE A 1 92 ? 1.204 2.547 5.830 1.00 93.94 92 PHE A CA 1
ATOM 776 C C . PHE A 1 92 ? 0.500 3.215 7.001 1.00 93.94 92 PHE A C 1
ATOM 778 O O . PHE A 1 92 ? 0.346 2.646 8.078 1.00 93.94 92 PHE A O 1
ATOM 785 N N . TRP A 1 93 ? 0.019 4.426 6.741 1.00 93.88 93 TRP A N 1
ATOM 786 C CA . TRP A 1 93 ? -0.754 5.202 7.695 1.00 93.88 93 TRP A CA 1
ATOM 787 C C . TRP A 1 93 ? -2.244 5.046 7.420 1.00 93.88 93 TRP A C 1
ATOM 789 O O . TRP A 1 93 ? -2.698 5.096 6.271 1.00 93.88 93 TRP A O 1
ATOM 799 N N . CYS A 1 94 ? -3.016 4.901 8.490 1.00 94.44 94 CYS A N 1
ATOM 800 C CA . CYS A 1 94 ? -4.468 4.946 8.450 1.00 94.44 94 CYS A CA 1
ATOM 801 C C . CYS A 1 94 ? -4.995 5.956 9.471 1.00 94.44 94 CYS A C 1
ATOM 803 O O . CYS A 1 94 ? -4.302 6.337 10.414 1.00 94.44 94 CYS A O 1
ATOM 805 N N . LYS A 1 95 ? -6.221 6.422 9.246 1.00 93.31 95 LYS A N 1
ATOM 806 C CA . LYS A 1 95 ? -6.965 7.254 10.186 1.00 93.31 95 LYS A CA 1
ATOM 807 C C . LYS A 1 95 ? -8.245 6.533 10.567 1.00 93.31 95 LYS A C 1
ATOM 809 O O . LYS A 1 95 ? -8.945 6.053 9.676 1.00 93.31 95 LYS A O 1
ATOM 814 N N . ASP A 1 96 ? -8.559 6.526 11.854 1.00 91.81 96 ASP A N 1
ATOM 815 C CA . ASP A 1 96 ? -9.872 6.108 12.324 1.00 91.81 96 ASP A CA 1
ATOM 816 C C . ASP A 1 96 ? -10.960 7.047 11.782 1.00 91.81 96 ASP A C 1
ATOM 818 O O . ASP A 1 96 ? -10.817 8.277 11.806 1.00 91.81 96 ASP A O 1
ATOM 822 N N . VAL A 1 97 ? -12.005 6.455 11.212 1.00 89.44 97 VAL A N 1
ATOM 823 C CA . VAL A 1 97 ? -13.201 7.162 10.736 1.00 89.44 97 VAL A CA 1
ATOM 824 C C . VAL A 1 97 ? -14.479 6.626 11.387 1.00 89.44 97 VAL A C 1
ATOM 826 O O . VAL A 1 97 ? -15.566 6.856 10.854 1.00 89.44 97 VAL A O 1
ATOM 829 N N . SER A 1 98 ? -14.334 5.905 12.503 1.00 72.69 98 SER A N 1
ATOM 830 C CA . SER A 1 98 ? -15.426 5.388 13.334 1.00 72.69 98 SER A CA 1
ATOM 831 C C . SER A 1 98 ? -16.253 6.475 14.005 1.00 72.69 98 SER A C 1
ATOM 833 O O . SER A 1 98 ? -15.702 7.554 14.325 1.00 72.69 98 SER A O 1
#